Protein AF-A0A5N1J2V3-F1 (afdb_monomer)

Foldseek 3Di:
DKKWFAWDPDDQVVVVVQLQVLQVPDPVQQWDADPQWIAGHPVPPVQRQQWTWHWDDDDPDRTTMTDIDGDPPTDDDPCS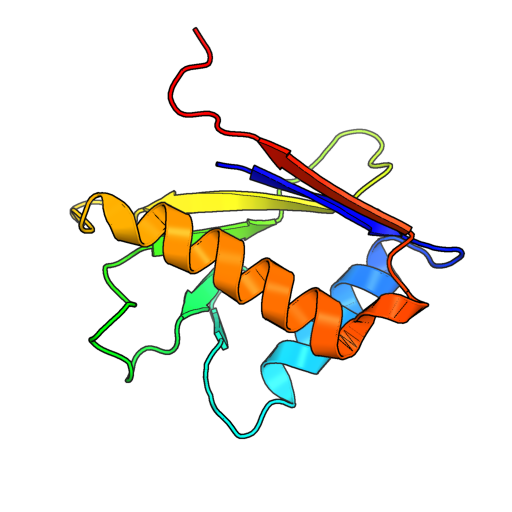VVCVVVVSVVSCCVRPVVTTPDMDDDDPPPPD

Solvent-accessible surface area (backbone atoms only — not comparable to full-atom values): 6542 Å² total; per-residue (Å²): 69,36,40,37,41,29,56,37,97,53,54,69,68,58,50,50,52,49,53,52,48,51,43,76,66,44,87,77,58,59,43,40,80,56,96,76,26,44,26,48,23,81,87,44,72,90,67,43,45,43,49,32,34,35,71,58,87,65,87,83,68,80,49,49,38,34,35,60,48,67,42,89,96,52,80,56,59,84,65,49,63,56,50,52,54,51,53,50,51,50,51,43,54,76,76,38,51,84,47,40,66,50,77,48,78,42,80,53,89,79,73,123

Organism: NCBI:txid2607655

pLDDT: mean 85.63, std 11.5, range [35.56, 97.0]

Radius of gyration: 13.68 Å; Cα contacts (8 Å, |Δi|>4): 167; chains: 1; bounding box: 31×27×35 Å

Mean predicted aligned error: 4.97 Å

Sequence (112 aa):
MAIYIYPKKISLQDLLSRIYASINSDKTLTWEINNGRIIHTADSEQWNEGGYLYQAEQNNPTCLVFYYQILEGKSPRPDTYGVYNGRFVQMLLNKLTQEIERFEVKDLRNKS

Nearest PDB structures (foldseek):
  7myj-assembly1_A  TM=5.834E-01  e=3.129E-01  Homo sapiens
  1ul7-assembly1_A  TM=5.330E-01  e=6.149E-01  Mus musculus
  7myj-assembly2_C  TM=5.607E-01  e=6.952E-01  Homo sapiens
  6b2e-assembly1_A  TM=4.315E-01  e=1.069E+00  Homo sapiens
  2m89-assembly1_B  TM=4.406E-01  e=1.208E+00  Colwellia psychrerythraea 34H

Structure (mmCIF, N/CA/C/O backbone):
data_AF-A0A5N1J2V3-F1
#
_entry.id   AF-A0A5N1J2V3-F1
#
loop_
_atom_site.group_PDB
_atom_site.id
_atom_site.type_symbol
_atom_site.label_atom_id
_atom_site.label_alt_id
_atom_site.label_comp_id
_atom_site.label_asym_id
_atom_site.label_entity_id
_atom_site.label_seq_id
_atom_site.pdbx_PDB_ins_code
_atom_site.Cartn_x
_atom_site.Cartn_y
_atom_site.Cartn_z
_atom_site.occupancy
_atom_site.B_iso_or_equiv
_atom_site.auth_seq_id
_atom_site.auth_comp_id
_atom_site.auth_asym_id
_atom_site.auth_atom_id
_atom_site.pdbx_PDB_model_num
ATOM 1 N N . MET A 1 1 ? -5.375 0.802 -11.232 1.00 81.94 1 MET A N 1
ATOM 2 C CA . MET A 1 1 ? -6.207 0.276 -10.125 1.00 81.94 1 MET A CA 1
ATOM 3 C C . MET A 1 1 ? -5.984 1.126 -8.883 1.00 81.94 1 MET A C 1
ATOM 5 O O . MET A 1 1 ? -4.971 1.818 -8.815 1.00 81.94 1 MET A O 1
ATOM 9 N N . ALA A 1 2 ? -6.911 1.071 -7.932 1.00 89.56 2 ALA A N 1
ATOM 10 C CA . ALA A 1 2 ? -6.767 1.652 -6.604 1.00 89.56 2 ALA A CA 1
ATOM 11 C C . ALA A 1 2 ? -7.149 0.646 -5.525 1.00 89.56 2 ALA A C 1
ATOM 13 O O . ALA A 1 2 ? -8.106 -0.113 -5.702 1.00 89.56 2 ALA A O 1
ATOM 14 N N . ILE A 1 3 ? -6.429 0.690 -4.410 1.00 93.56 3 ILE A N 1
ATOM 15 C CA . ILE A 1 3 ? -6.706 -0.098 -3.212 1.00 93.56 3 ILE A CA 1
ATOM 16 C C . ILE A 1 3 ? -7.221 0.854 -2.146 1.00 93.56 3 ILE A C 1
ATOM 18 O O . ILE A 1 3 ? -6.538 1.809 -1.790 1.00 93.56 3 ILE A O 1
ATOM 22 N N . TYR A 1 4 ? -8.412 0.576 -1.639 1.00 95.50 4 TYR A N 1
ATOM 23 C CA . TYR A 1 4 ? -9.037 1.276 -0.528 1.00 95.50 4 TYR A CA 1
ATOM 24 C C . TYR A 1 4 ? -8.920 0.387 0.706 1.00 95.50 4 TYR A C 1
ATOM 26 O O . TYR A 1 4 ? -9.309 -0.782 0.662 1.00 95.50 4 TYR A O 1
ATOM 34 N N . ILE A 1 5 ? -8.387 0.929 1.795 1.00 96.75 5 ILE A N 1
ATOM 35 C CA . ILE A 1 5 ? -8.131 0.198 3.037 1.00 96.75 5 ILE A CA 1
ATOM 36 C C . ILE A 1 5 ? -8.889 0.893 4.161 1.00 96.75 5 ILE A C 1
ATOM 38 O O . ILE A 1 5 ? -8.603 2.045 4.494 1.00 96.75 5 ILE A O 1
ATOM 42 N N . TYR A 1 6 ? -9.859 0.194 4.739 1.00 96.81 6 TYR A N 1
ATOM 43 C CA . TYR A 1 6 ? -10.707 0.729 5.799 1.00 96.81 6 TYR A CA 1
ATOM 44 C C . TYR A 1 6 ? -10.177 0.263 7.159 1.00 96.81 6 TYR A C 1
ATOM 46 O O . TYR A 1 6 ? -10.046 -0.950 7.368 1.00 96.81 6 TYR A O 1
ATOM 54 N N . PRO A 1 7 ? -9.839 1.186 8.076 1.00 97.00 7 PRO A N 1
ATOM 55 C CA . PRO A 1 7 ? -9.270 0.82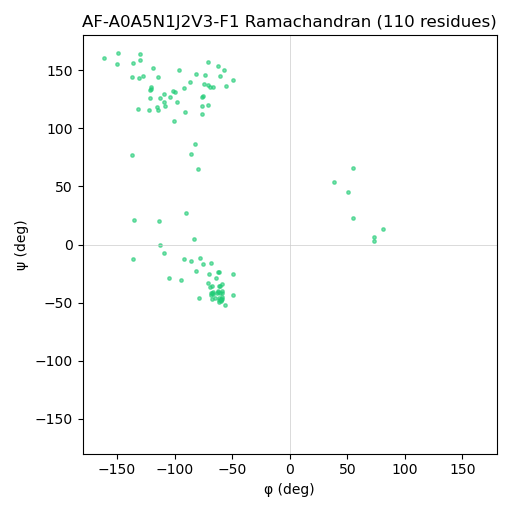3 9.365 1.00 97.00 7 PRO A CA 1
ATOM 56 C C . PRO A 1 7 ? -10.327 0.215 10.289 1.00 97.00 7 PRO A C 1
ATOM 58 O O . PRO A 1 7 ? -11.470 0.659 10.331 1.00 97.00 7 PRO A O 1
ATOM 61 N N . LYS A 1 8 ? -9.913 -0.747 11.113 1.00 96.25 8 LYS A N 1
ATOM 62 C CA . LYS A 1 8 ? -10.719 -1.319 12.190 1.00 96.25 8 LYS A CA 1
ATOM 63 C C . LYS A 1 8 ? -10.300 -0.710 13.520 1.00 96.25 8 LYS A C 1
ATOM 65 O O . LYS A 1 8 ? -9.267 -1.072 14.074 1.00 96.25 8 LYS A O 1
ATOM 70 N N . LYS A 1 9 ? -11.135 0.180 14.064 1.00 92.62 9 LYS A N 1
ATOM 71 C CA . LYS A 1 9 ? -10.958 0.779 15.406 1.00 92.62 9 LYS A CA 1
ATOM 72 C C . LYS A 1 9 ? -9.602 1.476 15.634 1.00 92.62 9 LYS A C 1
ATOM 74 O O . LYS A 1 9 ? -9.193 1.637 16.780 1.00 92.62 9 LYS A O 1
ATOM 79 N N . ILE A 1 10 ? -8.919 1.896 14.571 1.00 95.88 10 ILE A N 1
ATOM 80 C CA . ILE A 1 10 ? -7.686 2.688 14.636 1.00 95.88 10 ILE A CA 1
ATOM 81 C C . ILE A 1 10 ? -7.801 3.899 13.715 1.00 95.88 10 ILE A C 1
ATOM 83 O O . ILE A 1 10 ? -8.618 3.906 12.792 1.00 95.88 10 ILE A O 1
ATOM 87 N N . SER A 1 11 ? -6.992 4.929 13.961 1.00 96.12 11 SER A N 1
ATOM 88 C CA . SER A 1 11 ? -6.957 6.088 13.073 1.00 96.12 11 SER A CA 1
ATOM 89 C C . SER A 1 11 ? -6.291 5.738 11.735 1.00 96.12 11 SER A C 1
ATOM 91 O O . SER A 1 11 ? -5.488 4.806 11.639 1.00 96.12 11 SER A O 1
ATOM 93 N N . LEU A 1 12 ? -6.591 6.511 10.689 1.00 96.00 12 LEU A N 1
ATOM 94 C CA . LEU A 1 12 ? -5.927 6.362 9.389 1.00 96.00 12 LEU A CA 1
ATOM 95 C C . LEU A 1 12 ? -4.422 6.620 9.477 1.00 96.00 12 LEU A C 1
ATOM 97 O O . LEU A 1 12 ? -3.646 5.939 8.811 1.00 96.00 12 LEU A O 1
ATOM 101 N N . GLN A 1 13 ? -4.012 7.564 10.327 1.00 95.19 13 GLN A N 1
ATOM 102 C CA . GLN A 1 13 ? -2.605 7.880 10.547 1.00 95.19 13 GLN A CA 1
ATOM 103 C C . GLN A 1 13 ? -1.865 6.716 11.217 1.00 95.19 13 GLN A C 1
ATOM 105 O O . GLN A 1 13 ? -0.745 6.387 10.818 1.00 95.19 13 GLN A O 1
ATOM 110 N N . ASP A 1 14 ? -2.493 6.054 12.193 1.00 96.44 14 ASP A N 1
ATOM 111 C CA . ASP A 1 14 ? -1.909 4.880 12.847 1.00 96.44 14 ASP A CA 1
ATOM 112 C C . ASP A 1 14 ? -1.827 3.699 11.884 1.00 96.44 14 ASP A C 1
ATOM 114 O O . ASP A 1 14 ? -0.804 3.016 11.833 1.00 96.44 14 ASP A O 1
ATOM 118 N N . LEU A 1 15 ? -2.878 3.479 11.085 1.00 96.31 15 LEU A N 1
ATOM 119 C CA . LEU A 1 15 ? -2.873 2.442 10.058 1.00 96.31 15 LEU A CA 1
ATOM 120 C C . LEU A 1 15 ? -1.739 2.681 9.054 1.00 96.31 15 LEU A C 1
ATOM 122 O O . LEU A 1 15 ? -0.965 1.768 8.785 1.00 96.31 15 LEU A O 1
ATOM 126 N N . LEU A 1 16 ? -1.594 3.909 8.548 1.00 95.31 16 LEU A N 1
ATOM 127 C CA . LEU A 1 16 ? -0.528 4.272 7.615 1.00 95.31 16 LEU A CA 1
ATOM 128 C C . LEU A 1 16 ? 0.859 4.041 8.225 1.00 95.31 16 LEU A C 1
ATOM 130 O O . LEU A 1 16 ? 1.716 3.409 7.607 1.00 95.31 16 LEU A O 1
ATOM 134 N N . SER A 1 17 ? 1.055 4.490 9.466 1.00 95.00 17 SER A N 1
ATOM 135 C CA . SER A 1 17 ? 2.311 4.300 10.200 1.00 95.00 17 SER A CA 1
ATOM 136 C C . SER A 1 17 ? 2.653 2.815 10.354 1.00 95.00 17 SER A C 1
ATOM 138 O O . SER A 1 17 ? 3.805 2.423 10.171 1.00 95.00 17 SER A O 1
ATOM 140 N N . ARG A 1 18 ? 1.655 1.962 10.620 1.00 95.12 18 ARG A N 1
ATOM 141 C CA . ARG A 1 18 ? 1.826 0.502 10.714 1.00 95.12 18 ARG A CA 1
ATOM 142 C C . ARG A 1 18 ? 2.123 -0.156 9.371 1.00 95.12 18 ARG A C 1
ATOM 144 O O . ARG A 1 18 ? 2.927 -1.087 9.334 1.00 95.12 18 ARG A O 1
ATOM 151 N N . ILE A 1 19 ? 1.520 0.321 8.280 1.00 94.00 19 ILE A N 1
ATOM 152 C CA . ILE A 1 19 ? 1.850 -0.131 6.919 1.00 94.00 19 ILE A CA 1
ATOM 153 C C . ILE A 1 19 ? 3.323 0.159 6.632 1.00 94.00 19 ILE A C 1
ATOM 155 O O . ILE A 1 19 ? 4.058 -0.740 6.229 1.00 94.00 19 ILE A O 1
ATOM 159 N N . TYR A 1 20 ? 3.775 1.383 6.910 1.00 93.38 20 TYR A N 1
ATOM 160 C CA . TYR A 1 20 ? 5.160 1.777 6.658 1.00 93.38 20 TYR A CA 1
ATOM 161 C C . TYR A 1 20 ? 6.144 1.022 7.549 1.00 93.38 20 TYR A C 1
ATOM 163 O O . TYR A 1 20 ? 7.163 0.533 7.065 1.00 93.38 20 TYR A O 1
ATOM 171 N N . ALA A 1 21 ? 5.814 0.854 8.831 1.00 92.00 21 ALA A N 1
ATOM 172 C CA . ALA A 1 21 ? 6.607 0.039 9.742 1.00 92.00 21 ALA A CA 1
ATOM 173 C C . ALA A 1 21 ? 6.689 -1.422 9.273 1.00 92.00 21 ALA A C 1
ATOM 175 O O . ALA A 1 21 ? 7.768 -2.007 9.301 1.00 92.00 21 ALA A O 1
ATOM 176 N N . SER A 1 22 ? 5.582 -1.994 8.785 1.00 90.50 22 SER A N 1
ATOM 177 C CA . SER A 1 22 ? 5.556 -3.364 8.259 1.00 90.50 22 SER A CA 1
ATOM 178 C C . SER A 1 22 ? 6.484 -3.519 7.059 1.00 90.50 22 SER A C 1
ATOM 180 O O . SER A 1 22 ? 7.279 -4.452 7.055 1.00 90.50 22 SER A O 1
ATOM 182 N N . ILE A 1 23 ? 6.442 -2.580 6.107 1.00 89.88 23 ILE A N 1
ATOM 183 C CA . ILE A 1 23 ? 7.328 -2.569 4.932 1.00 89.88 23 ILE A CA 1
ATOM 184 C C . ILE A 1 23 ? 8.798 -2.459 5.356 1.00 89.88 23 ILE A C 1
ATOM 186 O O . ILE A 1 23 ? 9.614 -3.277 4.950 1.00 89.88 23 ILE A O 1
ATOM 190 N N . ASN A 1 24 ? 9.127 -1.509 6.235 1.00 87.19 24 ASN A N 1
ATOM 191 C CA . ASN A 1 24 ? 10.509 -1.279 6.669 1.00 87.19 24 ASN A CA 1
ATOM 192 C C . ASN A 1 24 ? 11.068 -2.399 7.564 1.00 87.19 24 ASN A C 1
ATOM 194 O O . ASN A 1 24 ? 12.280 -2.576 7.649 1.00 87.19 24 ASN A O 1
ATOM 198 N N . SER A 1 25 ? 10.201 -3.133 8.267 1.00 84.12 25 SER A N 1
ATOM 199 C CA . SER A 1 25 ? 10.601 -4.240 9.145 1.00 84.12 25 SER A CA 1
ATOM 200 C C . SER A 1 25 ? 10.753 -5.577 8.417 1.00 84.12 25 SER A C 1
ATOM 202 O O . SER A 1 25 ? 11.296 -6.524 8.997 1.00 84.12 25 SER A O 1
ATOM 204 N N . ASP A 1 26 ? 10.252 -5.690 7.180 1.00 74.25 26 ASP A N 1
ATOM 205 C CA . ASP A 1 26 ? 10.236 -6.965 6.477 1.00 74.25 26 ASP A CA 1
ATOM 206 C C . ASP A 1 26 ? 11.626 -7.319 5.940 1.00 74.25 26 ASP A C 1
ATOM 208 O O . ASP A 1 26 ? 12.160 -6.690 5.027 1.00 74.25 26 ASP A O 1
ATOM 212 N N . LYS A 1 27 ? 12.218 -8.374 6.507 1.00 60.16 27 LYS A N 1
ATOM 213 C CA . LYS A 1 27 ? 13.559 -8.847 6.135 1.00 60.16 27 LYS A CA 1
ATOM 214 C C . LYS A 1 27 ? 13.611 -9.439 4.726 1.00 60.16 27 LYS A C 1
ATOM 216 O O . LYS A 1 27 ? 14.703 -9.623 4.201 1.00 60.16 27 LYS A O 1
ATOM 221 N N . THR A 1 28 ? 12.462 -9.760 4.127 1.00 61.31 28 THR A N 1
ATOM 222 C CA . THR A 1 28 ? 12.388 -10.335 2.777 1.00 61.31 28 THR A CA 1
ATOM 223 C C . THR A 1 28 ? 12.456 -9.294 1.664 1.00 61.31 28 THR A C 1
ATOM 225 O O . THR A 1 28 ? 12.304 -9.691 0.511 1.00 61.31 28 THR A O 1
ATOM 228 N N . LEU A 1 29 ? 12.664 -8.002 1.990 1.00 65.31 29 LEU A N 1
ATOM 229 C CA . LEU A 1 29 ? 12.895 -6.905 1.037 1.00 65.31 29 LEU A CA 1
ATOM 230 C C . LEU A 1 29 ? 12.013 -7.062 -0.209 1.00 65.31 29 LEU A C 1
ATOM 232 O O . LEU A 1 29 ? 12.510 -7.174 -1.321 1.00 65.31 29 LEU A O 1
ATOM 236 N N . THR A 1 30 ? 10.699 -7.199 -0.032 1.00 78.31 30 THR A N 1
ATOM 237 C CA . THR A 1 30 ? 9.757 -7.327 -1.163 1.00 78.31 30 THR A CA 1
ATOM 238 C C . THR A 1 30 ? 9.174 -5.968 -1.537 1.00 78.31 30 THR A C 1
ATOM 240 O O . THR A 1 30 ? 8.890 -5.701 -2.700 1.00 78.31 30 THR A O 1
ATOM 243 N N . TRP A 1 31 ? 9.054 -5.089 -0.545 1.00 86.56 31 TRP A N 1
ATOM 244 C CA . TRP A 1 31 ? 8.554 -3.732 -0.680 1.00 86.56 31 TRP A CA 1
ATOM 245 C C . TRP A 1 31 ? 9.558 -2.758 -0.081 1.00 86.56 31 TRP A C 1
ATOM 247 O O . TRP A 1 31 ? 10.182 -3.058 0.934 1.00 86.56 31 TRP A O 1
ATOM 257 N N . GLU A 1 32 ? 9.669 -1.581 -0.678 1.00 87.69 32 GLU A N 1
ATOM 258 C CA . GLU A 1 32 ? 10.430 -0.459 -0.137 1.00 87.69 32 GLU A CA 1
ATOM 259 C C . GLU A 1 32 ? 9.628 0.835 -0.281 1.00 87.69 32 GLU A C 1
ATOM 261 O O . GLU A 1 32 ? 8.738 0.955 -1.132 1.00 87.69 32 GLU A O 1
ATOM 266 N N . ILE A 1 33 ? 9.938 1.806 0.575 1.00 88.88 33 ILE A N 1
ATOM 267 C CA . ILE A 1 33 ? 9.358 3.146 0.519 1.00 88.88 33 ILE A CA 1
ATOM 268 C C . ILE A 1 33 ? 10.433 4.106 0.032 1.00 88.88 33 ILE A C 1
ATOM 270 O O . ILE A 1 33 ? 11.453 4.293 0.692 1.00 88.88 33 ILE A O 1
ATOM 274 N N . ASN A 1 34 ? 10.177 4.757 -1.098 1.00 86.31 34 ASN A N 1
ATOM 275 C CA . ASN A 1 34 ? 11.068 5.748 -1.686 1.00 86.31 34 ASN A CA 1
ATOM 276 C C . ASN A 1 34 ? 10.264 6.998 -2.064 1.00 86.31 34 ASN A C 1
ATOM 278 O O . ASN A 1 34 ? 9.357 6.929 -2.891 1.00 86.31 34 ASN A O 1
ATOM 282 N N . ASN A 1 35 ? 10.567 8.143 -1.441 1.00 85.56 35 ASN A N 1
ATOM 283 C CA . ASN A 1 35 ? 9.887 9.423 -1.689 1.00 85.56 35 ASN A CA 1
ATOM 284 C C . ASN A 1 35 ? 8.346 9.330 -1.628 1.00 85.56 35 ASN A C 1
ATOM 286 O O . ASN A 1 35 ? 7.645 9.825 -2.508 1.00 85.56 35 ASN A O 1
ATOM 290 N N . GLY A 1 36 ? 7.812 8.638 -0.613 1.00 84.81 36 GLY A N 1
ATOM 291 C CA . GLY A 1 36 ? 6.364 8.440 -0.442 1.00 84.81 36 GLY A CA 1
ATOM 292 C C . GLY A 1 36 ? 5.726 7.454 -1.431 1.00 84.81 36 GLY A C 1
ATOM 293 O O . GLY A 1 36 ? 4.505 7.305 -1.451 1.00 84.81 36 GLY A O 1
ATOM 294 N N . ARG A 1 37 ? 6.535 6.770 -2.247 1.00 89.94 37 ARG A N 1
ATOM 295 C CA . ARG A 1 37 ? 6.104 5.709 -3.160 1.00 89.94 37 ARG A CA 1
ATOM 296 C C . ARG A 1 37 ? 6.441 4.361 -2.548 1.00 89.94 37 ARG A C 1
ATOM 298 O O . ARG A 1 37 ? 7.571 4.148 -2.121 1.00 89.94 37 ARG A O 1
ATOM 305 N N . ILE A 1 38 ? 5.474 3.456 -2.545 1.00 90.19 38 ILE A N 1
ATOM 306 C CA . ILE A 1 38 ? 5.691 2.051 -2.212 1.00 90.19 38 ILE A CA 1
ATOM 307 C C . ILE A 1 38 ? 6.008 1.332 -3.523 1.00 90.19 38 ILE A C 1
ATOM 309 O O . ILE A 1 38 ? 5.161 1.258 -4.419 1.00 90.19 38 ILE A O 1
ATOM 313 N N . ILE A 1 39 ? 7.227 0.824 -3.648 1.00 87.38 39 ILE A N 1
ATOM 314 C CA . ILE A 1 39 ? 7.693 0.095 -4.831 1.00 87.38 39 ILE A CA 1
ATOM 315 C C . ILE A 1 39 ? 8.071 -1.327 -4.459 1.00 87.38 39 ILE A C 1
ATOM 317 O O . ILE A 1 39 ? 8.426 -1.612 -3.315 1.00 87.38 39 ILE A O 1
ATOM 321 N N . HIS A 1 40 ? 7.941 -2.232 -5.425 1.00 84.25 40 HIS A N 1
ATOM 322 C CA . HIS A 1 40 ? 8.561 -3.538 -5.293 1.00 84.25 40 HIS A CA 1
ATOM 323 C C . HIS A 1 40 ? 10.074 -3.317 -5.319 1.00 84.25 40 HIS A C 1
ATOM 325 O O . HIS A 1 40 ? 10.547 -2.510 -6.121 1.00 84.25 40 HIS A O 1
ATOM 331 N N . THR A 1 41 ? 10.807 -3.976 -4.426 1.00 74.00 41 THR A N 1
ATOM 332 C CA . THR A 1 41 ? 12.236 -3.700 -4.219 1.00 74.00 41 THR A CA 1
ATOM 333 C C . THR A 1 41 ? 13.048 -3.669 -5.498 1.00 74.00 41 THR A C 1
ATOM 335 O O . THR A 1 41 ? 12.830 -4.476 -6.409 1.00 74.00 41 THR A O 1
ATOM 338 N N . ALA A 1 42 ? 13.995 -2.729 -5.540 1.00 58.28 42 ALA A N 1
ATOM 339 C CA . ALA A 1 42 ? 14.758 -2.427 -6.741 1.00 58.28 42 ALA A CA 1
ATOM 340 C C . ALA A 1 42 ? 15.537 -3.628 -7.294 1.00 58.28 42 ALA A C 1
ATOM 342 O O . ALA A 1 42 ? 15.616 -3.785 -8.512 1.00 58.28 42 ALA A O 1
ATOM 343 N N . ASP A 1 43 ? 16.019 -4.496 -6.404 1.00 58.22 43 ASP A N 1
ATOM 344 C CA . ASP A 1 43 ? 16.797 -5.694 -6.740 1.00 58.22 43 ASP A CA 1
ATOM 345 C C . ASP A 1 43 ? 15.936 -6.832 -7.314 1.00 58.22 43 ASP A C 1
ATOM 347 O O . ASP A 1 43 ? 16.443 -7.764 -7.940 1.00 58.22 43 ASP A O 1
ATOM 351 N N . SER A 1 44 ? 14.612 -6.770 -7.136 1.00 63.38 44 SER A N 1
ATOM 352 C CA . SER A 1 44 ? 13.678 -7.702 -7.760 1.00 63.38 44 SER A CA 1
ATOM 353 C C . SER A 1 44 ? 13.325 -7.210 -9.166 1.00 63.38 44 SER A C 1
ATOM 355 O O . SER A 1 44 ? 12.221 -6.705 -9.413 1.00 63.38 44 SER A O 1
ATOM 357 N N . GLU A 1 45 ? 14.240 -7.434 -10.115 1.00 58.91 45 GLU A N 1
ATOM 358 C CA . GLU A 1 45 ? 14.055 -7.157 -11.553 1.00 58.91 45 GLU A CA 1
ATOM 359 C C . GLU A 1 45 ? 12.740 -7.723 -12.110 1.00 58.91 45 GLU A C 1
ATOM 361 O O . GLU A 1 45 ? 12.192 -7.217 -13.087 1.00 58.91 45 GLU A O 1
ATOM 366 N N . GLN A 1 46 ? 12.204 -8.770 -11.475 1.00 64.38 46 GLN A N 1
ATOM 367 C CA . GLN A 1 46 ? 11.013 -9.462 -11.941 1.00 64.38 46 GLN A CA 1
ATOM 368 C C . GLN A 1 46 ? 9.756 -8.584 -11.933 1.00 64.38 46 GLN A C 1
ATOM 370 O O . GLN A 1 46 ? 8.871 -8.828 -12.750 1.00 64.38 46 GLN A O 1
ATOM 375 N N . TRP A 1 47 ? 9.661 -7.594 -11.036 1.00 71.38 47 TRP A N 1
ATOM 376 C CA . TRP A 1 47 ? 8.436 -6.802 -10.863 1.00 71.38 47 TRP A CA 1
ATOM 377 C C . TRP A 1 47 ? 8.675 -5.301 -10.727 1.00 71.38 47 TRP A C 1
ATOM 379 O O . TRP A 1 47 ? 7.724 -4.549 -10.895 1.00 71.38 47 TRP A O 1
ATOM 389 N N . ASN A 1 48 ? 9.904 -4.823 -10.522 1.00 73.00 48 ASN A N 1
ATOM 390 C CA . ASN A 1 48 ? 10.184 -3.386 -10.506 1.00 73.00 48 ASN A CA 1
ATOM 391 C C . ASN A 1 48 ? 10.292 -2.782 -11.925 1.00 73.00 48 ASN A C 1
ATOM 393 O O . ASN A 1 48 ? 11.331 -2.289 -12.357 1.00 73.00 48 ASN A O 1
ATOM 397 N N . GLU A 1 49 ? 9.193 -2.795 -12.675 1.00 80.69 49 GLU A N 1
ATOM 398 C CA . GLU A 1 49 ? 9.142 -2.296 -14.060 1.00 80.69 49 GLU A CA 1
ATOM 399 C C . GLU A 1 49 ? 8.773 -0.805 -14.145 1.00 80.69 49 GLU A C 1
ATOM 401 O O . GLU A 1 49 ? 8.186 -0.334 -15.121 1.00 80.69 49 GLU A O 1
ATOM 406 N N . GLY A 1 50 ? 9.084 -0.048 -13.089 1.00 83.44 50 GLY A N 1
ATOM 4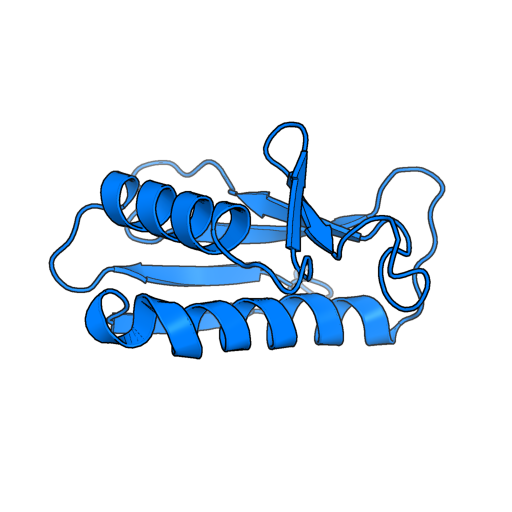07 C CA . GLY A 1 50 ? 8.686 1.350 -12.945 1.00 83.44 50 GLY A CA 1
ATOM 408 C C . GLY A 1 50 ? 7.252 1.554 -12.456 1.00 83.44 50 GLY A C 1
ATOM 409 O O . GLY A 1 50 ? 6.741 2.666 -12.544 1.00 83.44 50 GLY A O 1
ATOM 410 N N . GLY A 1 51 ? 6.601 0.507 -11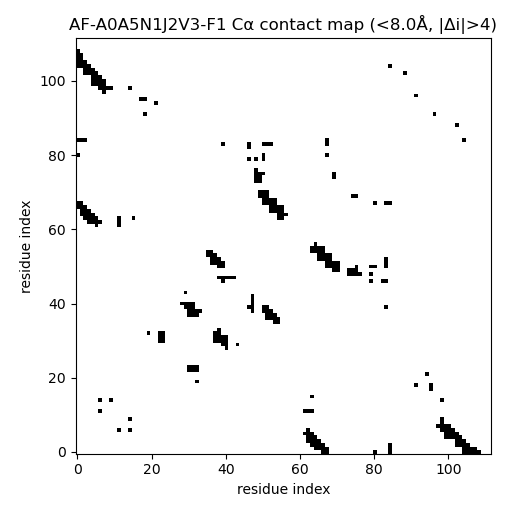.946 1.00 87.06 51 GLY A N 1
ATOM 411 C CA . GLY A 1 51 ? 5.327 0.619 -11.240 1.00 87.06 51 GLY A CA 1
ATOM 412 C C . GLY A 1 51 ? 5.516 1.046 -9.783 1.00 87.06 51 GLY A C 1
ATOM 413 O O . GLY A 1 51 ? 6.491 0.662 -9.136 1.00 87.06 51 GLY A O 1
ATOM 414 N N . TYR A 1 52 ? 4.572 1.806 -9.238 1.00 89.50 52 TYR A N 1
ATOM 415 C CA . TYR A 1 52 ? 4.561 2.158 -7.820 1.00 89.50 52 TYR A CA 1
ATOM 416 C C . TYR A 1 52 ? 3.148 2.358 -7.285 1.00 89.50 52 TYR A C 1
ATOM 418 O O . TYR A 1 52 ? 2.223 2.676 -8.033 1.00 89.50 52 TYR A O 1
ATOM 426 N N . LEU A 1 53 ? 2.988 2.182 -5.976 1.00 91.50 53 LEU A N 1
ATOM 427 C CA . LEU A 1 53 ? 1.791 2.568 -5.242 1.00 91.50 53 LEU A CA 1
ATOM 428 C C . LEU A 1 53 ? 2.041 3.907 -4.545 1.00 91.50 53 LEU A C 1
ATOM 430 O O . LEU A 1 53 ? 3.050 4.091 -3.868 1.00 91.50 53 LEU A O 1
ATOM 434 N N . TYR A 1 54 ? 1.112 4.840 -4.704 1.00 92.12 54 TYR A N 1
ATOM 435 C CA . TYR A 1 54 ? 1.144 6.154 -4.066 1.00 92.12 54 TYR A CA 1
ATOM 436 C C . TYR A 1 54 ? -0.114 6.343 -3.224 1.00 92.12 54 TYR A C 1
ATOM 438 O O . TYR A 1 54 ? -1.220 6.067 -3.696 1.00 92.12 54 TYR A O 1
ATOM 446 N N . GLN A 1 55 ? 0.059 6.810 -1.987 1.00 93.75 55 GLN A N 1
ATOM 447 C CA . GLN A 1 55 ? -1.059 7.166 -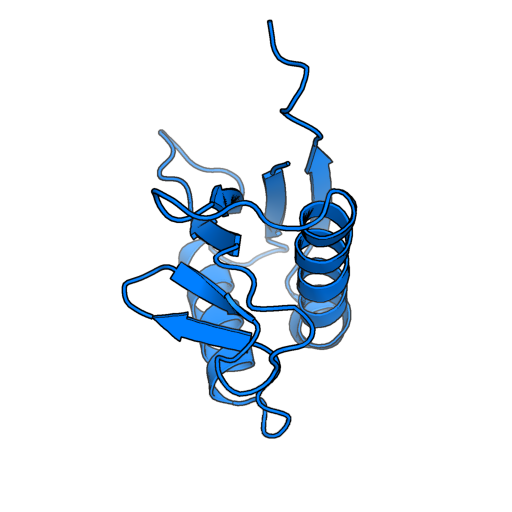1.123 1.00 93.75 55 GLN A CA 1
ATOM 448 C C . GLN A 1 55 ? -1.722 8.447 -1.636 1.00 93.75 55 GLN A C 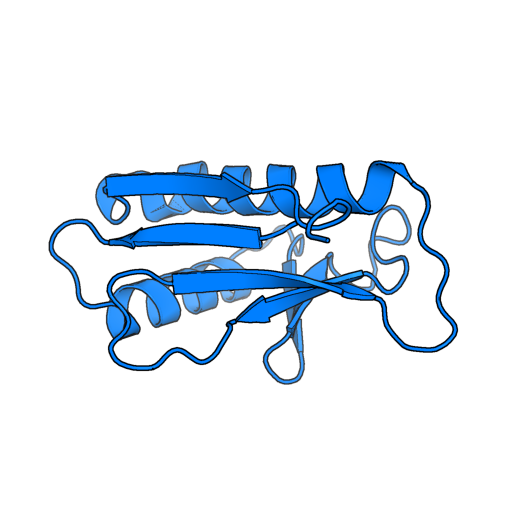1
ATOM 450 O O . GLN A 1 55 ? -1.102 9.502 -1.655 1.00 93.75 55 GLN A O 1
ATOM 455 N N . ALA A 1 56 ? -2.999 8.369 -1.985 1.00 91.50 56 ALA A N 1
ATOM 456 C CA . ALA A 1 56 ? -3.785 9.520 -2.382 1.00 91.50 56 ALA A CA 1
ATOM 457 C C . ALA A 1 56 ? -4.094 10.444 -1.202 1.00 91.50 56 ALA A C 1
ATOM 459 O O . ALA A 1 56 ? -4.540 9.992 -0.144 1.00 91.50 56 ALA A O 1
ATOM 460 N N . GLU A 1 57 ? -3.974 11.745 -1.436 1.00 89.50 57 GLU A N 1
ATOM 461 C CA . GLU A 1 57 ? -4.608 12.749 -0.589 1.00 89.50 57 GLU A CA 1
ATOM 462 C C . GLU A 1 57 ? -6.116 12.788 -0.869 1.00 89.50 57 GLU A C 1
ATOM 464 O O . GLU A 1 57 ? -6.565 12.697 -2.015 1.00 89.50 57 GLU A O 1
ATOM 469 N N . GLN A 1 58 ? -6.920 12.891 0.189 1.00 88.38 58 GLN A N 1
ATOM 470 C CA . GLN A 1 58 ? -8.376 12.931 0.091 1.00 88.38 58 GLN A CA 1
ATOM 471 C C . GLN A 1 58 ? -8.940 14.000 1.023 1.00 88.38 58 GLN A C 1
ATOM 473 O O . GLN A 1 58 ? -8.473 14.165 2.149 1.00 88.38 58 GLN A O 1
ATOM 478 N N . ASN A 1 59 ? -10.009 14.662 0.584 1.00 84.81 59 ASN A N 1
ATOM 479 C CA . ASN A 1 59 ? -10.790 15.549 1.439 1.00 84.81 59 ASN A CA 1
ATOM 480 C C . ASN A 1 59 ? -11.674 14.701 2.366 1.00 84.81 59 ASN A C 1
ATOM 482 O O . ASN A 1 59 ? -12.521 13.955 1.880 1.00 84.81 59 ASN A O 1
ATOM 486 N N . ASN A 1 60 ? -11.485 14.828 3.685 1.00 84.50 60 ASN A N 1
ATOM 487 C CA . ASN A 1 60 ? -12.193 14.065 4.728 1.00 84.50 60 ASN A CA 1
ATOM 488 C C . ASN A 1 60 ? -12.089 12.533 4.550 1.00 84.50 60 ASN A C 1
ATOM 490 O O . ASN A 1 60 ? -13.092 11.866 4.273 1.00 84.50 60 ASN A O 1
ATOM 494 N N . PRO A 1 61 ? -10.883 11.952 4.685 1.00 90.25 61 PRO A N 1
ATOM 495 C CA . PRO A 1 61 ? -10.668 10.540 4.412 1.00 90.25 61 PRO A CA 1
ATOM 496 C C . PRO A 1 61 ? -11.359 9.648 5.452 1.00 90.25 61 PRO A C 1
ATOM 498 O O . PRO A 1 61 ? -11.253 9.857 6.658 1.00 90.25 61 PRO A O 1
ATOM 501 N N . THR A 1 62 ? -12.025 8.601 4.969 1.00 94.12 62 THR A N 1
ATOM 502 C CA . THR A 1 62 ? -12.581 7.502 5.786 1.00 94.12 62 THR A CA 1
ATOM 503 C C . THR A 1 62 ? -11.821 6.185 5.593 1.00 94.12 62 THR A C 1
ATOM 505 O O . THR A 1 62 ? -12.069 5.206 6.292 1.00 94.12 62 THR A O 1
ATOM 508 N N . CYS A 1 63 ? -10.889 6.154 4.642 1.00 96.38 63 CYS A N 1
ATOM 509 C CA . CYS A 1 63 ? -10.029 5.026 4.303 1.00 96.38 63 CYS A CA 1
ATOM 510 C C . CYS A 1 63 ? -8.685 5.553 3.790 1.00 96.38 63 CYS A C 1
ATOM 512 O O . CYS A 1 63 ? -8.565 6.733 3.467 1.00 96.38 63 CYS A O 1
ATOM 514 N N . LEU A 1 64 ? -7.677 4.685 3.723 1.00 96.81 64 LEU A N 1
ATOM 515 C CA . LEU A 1 64 ? -6.465 4.960 2.955 1.00 96.81 64 LEU A CA 1
ATOM 516 C C . LEU A 1 64 ? -6.692 4.529 1.511 1.00 96.81 64 LEU A C 1
ATOM 518 O O . LEU A 1 64 ? -7.261 3.462 1.274 1.00 96.81 64 LEU A O 1
ATOM 522 N N . VAL A 1 65 ? -6.213 5.320 0.555 1.00 95.44 65 VAL A N 1
ATOM 523 C CA . VAL A 1 65 ? -6.294 4.987 -0.869 1.00 95.44 65 VAL A CA 1
ATOM 524 C C . VAL A 1 65 ? -4.902 4.949 -1.462 1.00 95.44 65 VAL A C 1
ATOM 526 O O . VAL A 1 65 ? -4.163 5.919 -1.356 1.00 95.44 65 VAL A O 1
ATOM 529 N N . PHE A 1 66 ? -4.558 3.842 -2.111 1.00 94.25 66 PHE A N 1
ATOM 530 C CA . PHE A 1 66 ? -3.298 3.675 -2.825 1.00 94.25 66 PHE A CA 1
ATOM 531 C C . PHE A 1 66 ? -3.566 3.499 -4.317 1.00 94.25 66 PHE A C 1
ATOM 533 O O . PHE A 1 66 ? -4.228 2.542 -4.723 1.00 94.25 66 PHE A O 1
ATOM 540 N N . TYR A 1 67 ? -3.054 4.418 -5.135 1.00 91.44 67 TYR A N 1
ATOM 541 C CA . TYR A 1 67 ? -3.118 4.334 -6.591 1.00 91.44 67 TYR A CA 1
ATOM 542 C C . TYR A 1 67 ? -1.879 3.650 -7.144 1.00 91.44 67 TYR A C 1
ATOM 544 O O . TYR A 1 67 ? -0.762 4.017 -6.787 1.00 91.44 67 TYR A O 1
ATOM 552 N N . TYR A 1 68 ? -2.080 2.719 -8.074 1.00 89.56 68 TYR A N 1
ATOM 553 C CA . TYR A 1 68 ? -0.996 2.261 -8.933 1.00 89.56 68 TYR A CA 1
ATOM 554 C C . TYR A 1 68 ? -0.708 3.307 -10.011 1.00 89.56 68 TYR A C 1
ATOM 556 O O . TYR A 1 68 ? -1.616 3.700 -10.748 1.00 89.56 68 TYR A O 1
ATOM 564 N N . GLN A 1 69 ? 0.550 3.716 -10.111 1.00 88.44 69 GLN A N 1
ATOM 565 C CA . GLN A 1 69 ? 1.071 4.614 -11.133 1.00 88.44 69 GLN A CA 1
ATOM 566 C C . 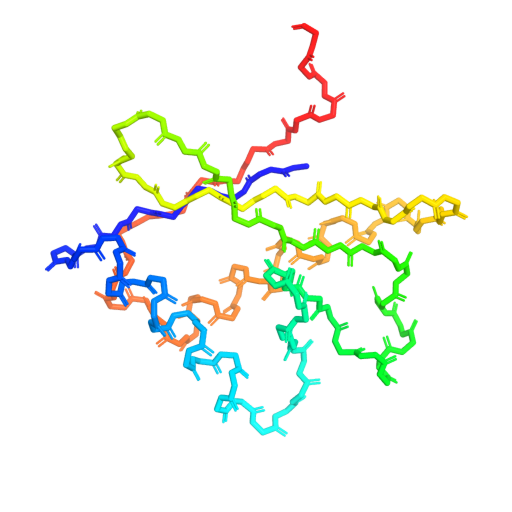GLN A 1 69 ? 2.333 4.021 -11.765 1.00 88.44 69 GLN A C 1
ATOM 568 O O . GLN A 1 69 ? 2.931 3.077 -11.246 1.00 88.44 69 GLN A O 1
ATOM 573 N N . ILE A 1 70 ? 2.706 4.571 -12.916 1.00 88.25 70 ILE A N 1
ATOM 574 C CA . ILE A 1 70 ? 3.864 4.156 -13.702 1.00 88.25 70 ILE A CA 1
ATOM 575 C C . ILE A 1 70 ? 4.780 5.372 -13.826 1.00 88.25 70 ILE A C 1
ATOM 577 O O . ILE A 1 70 ? 4.304 6.480 -14.072 1.00 88.25 70 ILE A O 1
ATOM 581 N N . LEU A 1 71 ? 6.082 5.174 -13.632 1.00 86.00 71 LEU A N 1
ATOM 582 C CA . LEU A 1 71 ? 7.087 6.206 -13.864 1.00 86.00 71 LEU A CA 1
ATOM 583 C C . LEU A 1 71 ? 7.079 6.649 -15.330 1.00 86.00 71 LEU A C 1
ATOM 585 O O . LEU A 1 71 ? 6.896 5.845 -16.244 1.00 86.00 71 LEU A O 1
ATOM 589 N N . GLU A 1 72 ? 7.334 7.932 -15.553 1.00 85.94 72 GLU A N 1
ATOM 590 C CA . GLU A 1 72 ? 7.432 8.491 -16.896 1.00 85.94 72 GLU A CA 1
ATOM 591 C C . GLU A 1 72 ? 8.468 7.734 -17.746 1.00 85.94 72 GLU A C 1
ATOM 593 O O . GLU A 1 72 ? 9.543 7.357 -17.271 1.00 85.94 72 GLU A O 1
ATOM 598 N N . GLY A 1 73 ? 8.116 7.455 -19.004 1.00 86.06 73 GLY A N 1
ATOM 599 C CA . GLY A 1 73 ? 8.969 6.710 -19.936 1.00 86.06 73 GLY A CA 1
ATOM 600 C C . GLY A 1 73 ? 9.087 5.206 -19.658 1.00 86.06 73 GLY A C 1
ATOM 601 O O . GLY A 1 73 ? 9.820 4.518 -20.368 1.00 86.06 73 GLY A O 1
ATOM 602 N N . LYS A 1 74 ? 8.383 4.666 -18.654 1.00 86.94 74 LYS A N 1
ATOM 603 C CA . LYS A 1 74 ? 8.319 3.220 -18.399 1.00 86.94 74 LYS A CA 1
ATOM 604 C C . LYS A 1 74 ? 7.077 2.599 -19.033 1.00 86.94 74 LYS A C 1
ATOM 606 O O . LYS A 1 74 ? 6.043 3.236 -19.205 1.00 86.94 74 LYS A O 1
ATOM 611 N N . SER A 1 75 ? 7.194 1.331 -19.407 1.00 84.56 75 SER A N 1
ATOM 612 C CA . SER A 1 75 ? 6.123 0.538 -20.019 1.00 84.56 75 SER A CA 1
ATOM 613 C C . SER A 1 75 ? 6.114 -0.855 -19.388 1.00 84.56 75 SER A C 1
ATOM 615 O O . SER A 1 75 ? 6.656 -1.792 -19.973 1.00 84.56 75 SER A O 1
ATOM 617 N N . PRO A 1 76 ? 5.581 -0.986 -18.161 1.00 84.25 76 PRO A N 1
ATOM 618 C CA . PRO A 1 76 ? 5.487 -2.269 -17.483 1.00 84.25 76 PRO A CA 1
ATOM 619 C C . PRO A 1 76 ? 4.597 -3.233 -18.270 1.00 84.25 76 PRO A C 1
ATOM 621 O O . PRO A 1 76 ? 3.685 -2.818 -18.994 1.00 84.25 76 PRO A O 1
ATOM 624 N N . ARG A 1 77 ? 4.845 -4.534 -18.107 1.00 85.62 77 ARG A N 1
ATOM 625 C CA . ARG A 1 77 ? 4.013 -5.581 -18.703 1.00 85.62 77 ARG A CA 1
ATOM 626 C C . ARG A 1 77 ? 2.563 -5.424 -18.242 1.00 85.62 77 ARG A C 1
ATOM 628 O O . ARG A 1 77 ? 2.326 -5.005 -17.103 1.00 85.62 77 ARG A O 1
ATOM 635 N N . PRO A 1 78 ? 1.588 -5.825 -19.080 1.00 78.44 78 PRO A N 1
ATOM 636 C CA . PRO A 1 78 ? 0.185 -5.771 -18.714 1.00 78.44 78 PRO A CA 1
ATOM 637 C C . PRO A 1 78 ? -0.078 -6.394 -17.347 1.00 78.44 78 PRO A C 1
ATOM 639 O O . PRO A 1 78 ? -0.730 -5.763 -16.548 1.00 78.44 78 PRO A O 1
ATOM 642 N N . ASP A 1 79 ? 0.488 -7.539 -16.983 1.00 79.69 79 ASP A N 1
ATOM 643 C CA . ASP A 1 79 ? 0.118 -8.187 -15.713 1.00 79.69 79 ASP A CA 1
ATOM 644 C C . ASP A 1 79 ? 0.754 -7.562 -14.459 1.00 79.69 79 ASP A C 1
ATOM 646 O O . ASP A 1 79 ? 0.313 -7.828 -13.335 1.00 79.69 79 ASP A O 1
ATOM 650 N N . THR A 1 80 ? 1.739 -6.676 -14.628 1.00 80.62 80 THR A N 1
ATOM 651 C CA . THR A 1 80 ? 2.483 -6.062 -13.522 1.00 80.62 80 THR A CA 1
ATOM 652 C C . THR A 1 80 ? 1.564 -5.266 -12.596 1.00 80.62 80 THR A C 1
ATOM 654 O O . THR A 1 80 ? 1.723 -5.332 -11.376 1.00 80.62 80 THR A O 1
ATOM 657 N N . TYR A 1 81 ? 0.528 -4.595 -13.119 1.00 79.88 81 TYR A N 1
ATOM 658 C CA . TYR A 1 81 ? -0.431 -3.893 -12.255 1.00 79.88 81 TYR A CA 1
ATOM 659 C C . TYR A 1 81 ? -1.167 -4.865 -11.314 1.00 79.88 81 TYR A C 1
ATOM 661 O O . TYR A 1 81 ? -1.378 -4.542 -10.144 1.00 79.88 81 TYR A O 1
ATOM 669 N N . GLY A 1 82 ? -1.562 -6.049 -11.795 1.00 80.94 82 GLY A N 1
ATOM 670 C CA . GLY A 1 82 ? -2.310 -7.032 -11.009 1.00 80.94 82 GLY A CA 1
ATOM 671 C C . GLY A 1 82 ? -1.444 -7.616 -9.899 1.00 80.94 82 GLY A C 1
ATOM 672 O O . GLY A 1 82 ? -1.879 -7.710 -8.750 1.00 80.94 82 GLY A O 1
ATOM 673 N N . VAL A 1 83 ? -0.182 -7.904 -10.230 1.00 80.62 83 VAL A N 1
ATOM 674 C CA . VAL A 1 83 ? 0.821 -8.383 -9.276 1.00 80.62 83 VAL A CA 1
ATOM 675 C C . VAL A 1 83 ? 1.066 -7.353 -8.174 1.00 80.62 83 VAL A C 1
ATOM 677 O O . VAL A 1 83 ? 0.990 -7.722 -7.004 1.00 80.62 83 VAL A O 1
ATOM 680 N N . TYR A 1 84 ? 1.266 -6.069 -8.506 1.00 85.25 84 TYR A N 1
ATOM 681 C CA . TYR A 1 84 ? 1.469 -5.019 -7.495 1.00 85.25 84 TYR A CA 1
ATOM 682 C C . TYR A 1 84 ? 0.316 -4.960 -6.502 1.00 85.25 84 TYR A C 1
ATOM 684 O O . TYR A 1 84 ? 0.523 -5.013 -5.290 1.00 85.25 84 TYR A O 1
ATOM 692 N N . ASN A 1 85 ? -0.911 -4.864 -7.016 1.00 85.94 85 ASN A N 1
ATOM 693 C CA . ASN A 1 85 ? -2.065 -4.687 -6.149 1.00 85.94 85 ASN A CA 1
ATOM 694 C C . ASN A 1 85 ? -2.323 -5.948 -5.309 1.00 85.94 85 ASN A C 1
ATOM 696 O O . ASN A 1 85 ? -2.533 -5.851 -4.101 1.00 85.94 85 ASN A O 1
ATOM 700 N N . GLY A 1 86 ? -2.244 -7.133 -5.922 1.00 87.69 86 GLY A N 1
ATOM 701 C CA . GLY A 1 86 ? -2.458 -8.406 -5.237 1.00 87.69 86 GLY A CA 1
ATOM 702 C C . GLY A 1 86 ? -1.406 -8.695 -4.166 1.00 87.69 86 GLY A C 1
ATOM 703 O O . GLY A 1 86 ? -1.758 -9.049 -3.041 1.00 87.69 86 GLY A O 1
ATOM 704 N N . ARG A 1 87 ? -0.118 -8.497 -4.473 1.00 87.44 87 ARG A N 1
ATOM 705 C CA . ARG A 1 87 ? 0.976 -8.714 -3.513 1.00 87.44 87 ARG A CA 1
ATOM 706 C C . ARG A 1 87 ? 0.943 -7.709 -2.367 1.00 87.44 87 ARG A C 1
ATOM 708 O O . ARG A 1 87 ? 1.240 -8.086 -1.235 1.00 87.44 87 ARG A O 1
ATOM 715 N N . PHE A 1 88 ? 0.548 -6.464 -2.630 1.00 89.75 88 PHE A N 1
ATOM 716 C CA . PHE A 1 88 ? 0.419 -5.463 -1.576 1.00 89.75 88 PHE A CA 1
ATOM 717 C C . PHE A 1 88 ? -0.733 -5.811 -0.630 1.00 89.75 88 PHE A C 1
ATOM 719 O O . PHE A 1 88 ? -0.534 -5.868 0.580 1.00 89.75 88 PHE A O 1
ATOM 726 N N . VAL A 1 89 ? -1.910 -6.161 -1.165 1.00 91.56 89 VAL A N 1
ATOM 727 C CA . VAL A 1 89 ? -3.038 -6.641 -0.345 1.00 91.56 89 VAL A CA 1
ATOM 728 C C . VAL A 1 89 ? -2.655 -7.898 0.439 1.00 91.56 89 VAL A C 1
ATOM 730 O O . VAL A 1 89 ? -2.963 -7.988 1.624 1.00 91.56 89 VAL A O 1
ATOM 733 N N . GLN A 1 90 ? -1.932 -8.840 -0.175 1.00 89.69 90 GLN A N 1
ATOM 734 C CA . GLN A 1 90 ? -1.437 -10.035 0.511 1.00 89.69 90 GLN A CA 1
ATOM 735 C C . GLN A 1 90 ? -0.524 -9.680 1.696 1.00 89.69 90 GLN A C 1
ATOM 737 O O . GLN A 1 90 ? -0.688 -10.238 2.779 1.00 89.69 90 GLN A O 1
ATOM 742 N N . MET A 1 91 ? 0.414 -8.745 1.516 1.00 90.06 91 MET A N 1
ATOM 743 C CA . MET A 1 91 ? 1.272 -8.262 2.602 1.00 90.06 91 M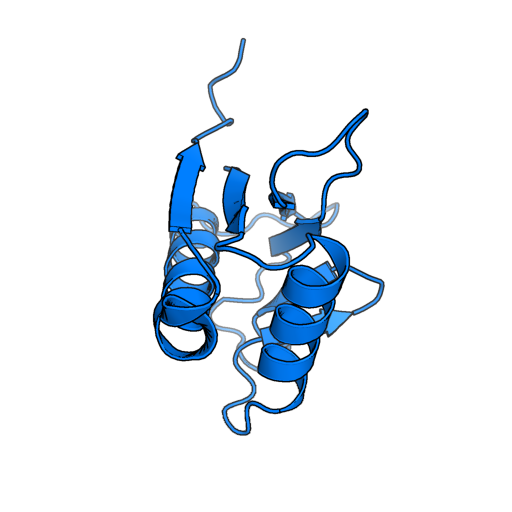ET A CA 1
ATOM 744 C C . MET A 1 91 ? 0.432 -7.672 3.743 1.00 90.06 91 MET A C 1
ATOM 746 O O . MET A 1 91 ? 0.643 -8.019 4.905 1.00 90.06 91 MET A O 1
ATOM 750 N N . LEU A 1 92 ? -0.550 -6.828 3.419 1.00 92.06 92 LEU A N 1
ATOM 751 C CA . LEU A 1 92 ? -1.428 -6.206 4.411 1.00 92.06 92 LEU A CA 1
ATOM 752 C C . LEU A 1 92 ? -2.273 -7.235 5.168 1.00 92.06 92 LEU A C 1
ATOM 754 O O . LEU A 1 92 ? -2.384 -7.148 6.386 1.00 92.06 92 LEU A O 1
ATOM 758 N N . LEU A 1 93 ? -2.819 -8.238 4.481 1.00 91.38 93 LEU A N 1
ATOM 759 C CA . LEU A 1 93 ? -3.549 -9.336 5.119 1.00 91.38 93 LEU A CA 1
ATOM 760 C C . LEU A 1 93 ? -2.647 -10.149 6.055 1.00 91.38 93 LEU A C 1
ATOM 762 O O . LEU A 1 93 ? -3.055 -10.501 7.155 1.00 91.38 93 LEU A O 1
ATOM 766 N N . ASN A 1 94 ? -1.401 -10.405 5.661 1.00 90.50 94 ASN A N 1
ATOM 767 C CA . ASN A 1 94 ? -0.480 -11.190 6.482 1.00 90.50 94 ASN A CA 1
ATOM 768 C C . ASN A 1 94 ? -0.001 -10.443 7.735 1.00 90.50 94 ASN A C 1
ATOM 770 O O . ASN A 1 94 ? 0.280 -11.077 8.750 1.00 90.50 94 ASN A O 1
ATOM 774 N N . LYS A 1 95 ? 0.145 -9.115 7.658 1.00 90.69 95 LYS A N 1
ATOM 775 C CA . LYS A 1 95 ? 0.780 -8.315 8.719 1.00 90.69 95 LYS A CA 1
ATOM 776 C C . LYS A 1 95 ? -0.213 -7.513 9.560 1.00 90.69 95 LYS A C 1
ATOM 778 O O . LYS A 1 95 ? 0.080 -7.252 10.718 1.00 90.69 95 LYS A O 1
ATOM 783 N N . LEU A 1 96 ? -1.352 -7.119 8.985 1.00 93.50 96 LEU A N 1
ATOM 784 C CA . LEU A 1 96 ? -2.248 -6.091 9.532 1.00 93.50 96 LEU A CA 1
ATOM 785 C C . LEU A 1 96 ? -3.738 -6.483 9.492 1.00 93.50 96 LEU A C 1
ATOM 787 O O . LEU A 1 96 ? -4.622 -5.626 9.516 1.00 93.50 96 LEU A O 1
ATOM 791 N N . THR A 1 97 ? -4.062 -7.779 9.408 1.00 92.81 97 THR A N 1
ATOM 792 C CA . THR A 1 97 ? -5.468 -8.224 9.322 1.00 92.81 97 THR A CA 1
ATOM 793 C C . THR A 1 97 ? -6.315 -7.847 10.540 1.00 92.81 97 THR A C 1
ATOM 795 O O . THR A 1 97 ? -7.538 -7.808 10.425 1.00 92.81 97 THR A O 1
ATOM 798 N N . GLN A 1 98 ? -5.712 -7.616 11.710 1.00 93.50 98 GLN A N 1
ATOM 799 C CA . GLN A 1 98 ? -6.464 -7.249 12.916 1.00 93.50 98 GLN A CA 1
ATOM 800 C C . GLN A 1 98 ? -6.813 -5.756 12.934 1.00 93.50 98 GLN A C 1
ATOM 802 O O . GLN A 1 98 ? -7.789 -5.360 13.572 1.00 93.50 98 GLN A O 1
ATOM 807 N N . GLU A 1 99 ? -6.046 -4.952 12.202 1.00 95.00 99 GLU A N 1
ATOM 808 C CA . GLU A 1 99 ? -6.182 -3.507 12.062 1.00 95.00 99 GLU A CA 1
ATOM 809 C C . GLU A 1 99 ? -7.046 -3.078 10.874 1.00 95.00 99 GLU A C 1
ATOM 811 O O . GLU A 1 99 ? -7.407 -1.904 10.779 1.00 95.00 99 GLU A O 1
ATOM 816 N N . ILE A 1 100 ? -7.376 -3.995 9.962 1.00 96.25 100 ILE A N 1
ATOM 817 C CA . ILE A 1 100 ? -8.102 -3.690 8.726 1.00 96.25 100 ILE A CA 1
ATOM 818 C C . ILE A 1 100 ? -9.485 -4.333 8.770 1.00 96.25 100 ILE A C 1
ATOM 820 O O . ILE A 1 100 ? -9.632 -5.532 8.992 1.00 96.25 100 ILE A O 1
ATOM 824 N N . GLU A 1 101 ? -10.517 -3.519 8.562 1.00 96.31 101 GLU A N 1
ATOM 825 C CA . GLU A 1 101 ? -11.904 -3.984 8.530 1.00 96.31 101 GLU A CA 1
ATOM 826 C C . GLU A 1 101 ? -12.226 -4.633 7.185 1.00 96.31 101 GLU A C 1
ATOM 828 O O . GLU A 1 101 ? -12.819 -5.709 7.130 1.00 96.31 101 GLU A O 1
ATOM 833 N N . ARG A 1 102 ? -11.826 -3.973 6.094 1.00 95.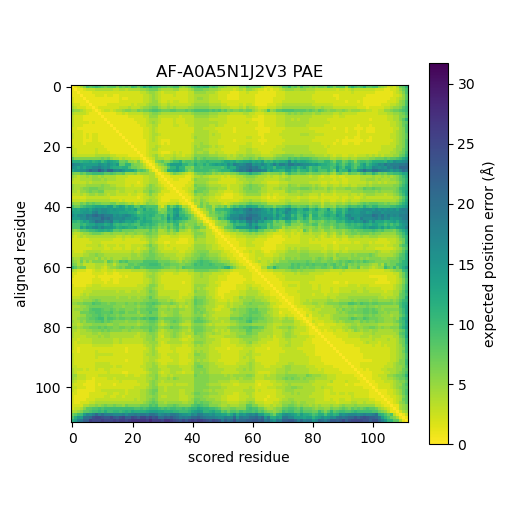38 102 ARG A N 1
ATOM 834 C CA . ARG A 1 102 ? -12.062 -4.440 4.727 1.00 95.38 102 ARG A CA 1
ATOM 835 C C . ARG A 1 102 ? -11.134 -3.755 3.729 1.00 95.38 102 ARG A C 1
ATOM 837 O O . ARG A 1 102 ? -10.633 -2.654 3.969 1.00 95.38 102 ARG A O 1
ATOM 844 N N . PHE A 1 103 ? -10.995 -4.394 2.573 1.00 93.88 103 PHE A N 1
ATOM 845 C CA . PHE A 1 103 ? -10.329 -3.857 1.391 1.00 93.88 103 PHE A CA 1
ATOM 846 C C . PHE A 1 103 ? -11.348 -3.675 0.263 1.00 93.88 103 PHE A C 1
ATOM 848 O O . PHE A 1 103 ? -12.228 -4.516 0.088 1.00 93.88 103 PHE A O 1
ATOM 855 N N . GLU A 1 104 ? -11.198 -2.630 -0.547 1.00 94.06 104 GLU A N 1
ATOM 856 C CA . GLU A 1 104 ? -11.780 -2.591 -1.894 1.00 94.06 104 GLU A CA 1
ATOM 857 C C . GLU A 1 104 ? -10.655 -2.427 -2.910 1.00 94.06 104 GLU A C 1
ATOM 859 O O . GLU A 1 104 ? -9.799 -1.561 -2.753 1.00 94.06 104 GLU A O 1
ATOM 864 N N . VAL A 1 105 ? -10.670 -3.217 -3.981 1.00 89.56 105 VAL A N 1
ATOM 865 C CA . VAL A 1 105 ? -9.750 -3.036 -5.106 1.00 89.56 105 VAL A CA 1
ATOM 866 C C . VAL A 1 105 ? -10.576 -2.649 -6.323 1.00 89.56 105 VAL A C 1
ATOM 868 O O . VAL A 1 105 ? -11.417 -3.421 -6.777 1.00 89.56 105 VAL A O 1
ATOM 871 N N . LYS A 1 106 ? -10.367 -1.435 -6.838 1.00 88.31 106 LYS A N 1
ATOM 872 C CA . LYS A 1 106 ? -11.090 -0.922 -8.009 1.00 88.31 106 LYS A CA 1
ATOM 873 C C . LYS A 1 106 ? -10.161 -0.838 -9.200 1.00 88.31 106 LYS A C 1
ATOM 875 O O . LYS A 1 106 ? -9.087 -0.237 -9.125 1.00 88.31 106 LYS A O 1
ATOM 880 N N . ASP A 1 107 ? -10.592 -1.394 -10.324 1.00 82.69 107 ASP A N 1
ATOM 881 C CA . ASP A 1 107 ? -9.958 -1.077 -11.591 1.00 82.69 107 ASP A CA 1
ATOM 882 C C . ASP A 1 107 ? -10.399 0.313 -12.051 1.00 82.69 107 ASP A C 1
ATOM 884 O O . ASP A 1 107 ? -11.583 0.638 -12.067 1.00 82.69 107 ASP A O 1
ATOM 888 N N . LEU A 1 108 ? -9.419 1.153 -12.368 1.00 77.31 108 LEU A N 1
ATOM 889 C CA . LEU A 1 108 ? -9.634 2.543 -12.767 1.00 77.31 108 LEU A CA 1
ATOM 890 C C . LEU A 1 108 ? -9.268 2.786 -14.228 1.00 77.31 108 LEU A C 1
ATOM 892 O O . LEU A 1 108 ? -9.427 3.903 -14.702 1.00 77.31 108 LEU A O 1
ATOM 896 N N . ARG A 1 109 ? -8.803 1.754 -14.944 1.00 67.62 109 ARG A N 1
ATOM 897 C CA . ARG A 1 109 ? -8.422 1.864 -16.359 1.00 67.62 109 ARG A CA 1
ATOM 898 C C . ARG A 1 109 ? -9.598 2.250 -17.261 1.00 67.62 109 ARG A C 1
ATOM 900 O O . ARG A 1 109 ? -9.375 2.843 -18.304 1.00 67.62 109 ARG A O 1
ATOM 907 N N . ASN A 1 110 ? -10.827 1.968 -16.822 1.00 53.72 110 ASN A N 1
ATOM 908 C CA . ASN A 1 110 ? -12.054 2.183 -17.592 1.00 53.72 110 ASN A CA 1
ATOM 909 C C . ASN A 1 110 ? -12.972 3.262 -16.993 1.00 53.72 110 ASN A C 1
ATOM 911 O O . ASN A 1 110 ? -14.170 3.255 -17.263 1.00 53.72 110 ASN A O 1
ATOM 915 N N . LYS A 1 111 ? -12.459 4.163 -16.142 1.00 47.16 111 LYS A N 1
ATOM 916 C CA . LYS A 1 111 ? -13.256 5.309 -15.684 1.00 47.16 111 LYS A CA 1
ATOM 917 C C . LYS A 1 111 ? -13.209 6.420 -16.734 1.00 47.16 111 LYS A C 1
ATOM 919 O O . LYS A 1 111 ? -12.337 7.281 -16.680 1.00 47.16 111 LYS A O 1
ATOM 924 N N . SER A 1 112 ? -14.126 6.320 -17.693 1.00 35.56 112 SER A N 1
ATOM 925 C CA . SER A 1 112 ? -14.641 7.425 -18.512 1.00 35.56 112 SER A CA 1
ATOM 926 C C . SER A 1 112 ? -15.443 8.410 -17.672 1.00 35.56 112 SER A C 1
ATOM 928 O O . SER A 1 112 ? -16.192 7.915 -16.795 1.00 35.56 112 SER A O 1
#

Secondary structure (DSSP, 8-state):
-EEEEEESSS-HHHHHHHHHHHHHH-TT--EEEETTEEEE-TT-TTT-SSEEEEEPP-SS-SSEEEEEEE-TT----TTHHHHHHHHHHHHHHHHHTTTEEEEEEE--TT--